Protein AF-A0A699ZP41-F1 (afdb_monomer_lite)

Organism: Haematococcus lacustris (NCBI:txid44745)

Secondary structure (DSSP, 8-state):
---S--HHHHHHHHHHTT-EEEEEETTSSS-EEEEE-HHHHHHHHHHHHHHHHHHS-----------TT--HHHHHHHHHHHHHHHT-

InterPro domains:
  IPR001288 Translation initiation factor 3 [PTHR10938] (1-88)
  IPR001288 Translation initiation factor 3 [TIGR00168] (2-88)
  IPR019814 Translation initiation factor 3, N-terminal [PF05198] (1-51)
  IPR036787 Translation initiation factor 3 (IF-3), N-terminal domain superfamily [G3DSA:3.10.20.80] (1-51)
  IPR036787 Translation initiation factor 3 (IF-3), N-terminal domain superfamily [SSF54364] (2-52)
  IPR036788 Translation initiation factor 3 (IF-3), C-terminal domain superfamily [G3DSA:3.30.110.10] (52-88)
  IPR036788 Translation initiation factor 3 (IF-3), C-terminal domain superfamily [SSF55200] (58-88)

Radius of gyration: 26.68 Å; chains: 1; bounding box: 55×21×68 Å

Foldseek 3Di:
DDDDDDPVVVVVVLVVVVWDWDFDAPPDPRTDTDTHHPVVVVVVVVVVVVVVVVPPPPPDDDDQDDDPPDDPVNVVVSVVVVVVVVVD

Structure (mmCIF, N/CA/C/O backbone):
data_AF-A0A699ZP41-F1
#
_entry.id   AF-A0A699ZP41-F1
#
loop_
_atom_site.group_PDB
_atom_site.id
_atom_site.type_symbol
_atom_site.label_atom_id
_atom_site.label_alt_id
_atom_site.label_comp_id
_atom_site.label_asym_id
_atom_site.label_entity_id
_atom_site.label_seq_id
_atom_site.pdbx_PDB_ins_code
_atom_site.Cartn_x
_atom_site.Cartn_y
_atom_site.Cartn_z
_atom_site.occupancy
_atom_site.B_iso_or_equiv
_atom_site.auth_seq_id
_atom_site.auth_comp_id
_atom_site.auth_asym_id
_atom_site.auth_atom_id
_atom_site.pdbx_PDB_model_num
ATOM 1 N N . MET A 1 1 ? -12.449 -15.955 14.879 1.00 57.09 1 MET A N 1
ATOM 2 C CA . MET A 1 1 ? -12.902 -15.145 13.730 1.00 57.09 1 MET A CA 1
ATOM 3 C C . MET A 1 1 ? -14.275 -14.620 14.100 1.00 57.09 1 MET A C 1
ATOM 5 O O . MET A 1 1 ? -15.127 -15.429 14.440 1.00 57.09 1 MET A O 1
ATOM 9 N N . LEU A 1 2 ? -14.445 -13.303 14.189 1.00 69.44 2 LEU A N 1
ATOM 10 C CA . LEU A 1 2 ? -15.764 -12.717 14.422 1.00 69.44 2 LEU A CA 1
ATOM 11 C C . LEU A 1 2 ? -16.503 -12.732 13.074 1.00 69.44 2 LEU A C 1
ATOM 13 O O . LEU A 1 2 ? -15.894 -12.401 12.057 1.00 69.44 2 LEU A O 1
ATOM 17 N N . GLY A 1 3 ? -17.740 -13.227 13.052 1.00 83.06 3 GLY A N 1
ATOM 18 C CA . GLY A 1 3 ? -18.549 -13.317 11.834 1.00 83.06 3 GLY A CA 1
ATOM 19 C C . GLY A 1 3 ? -19.132 -11.965 11.418 1.00 83.06 3 GLY A C 1
ATOM 20 O O . GLY A 1 3 ? -18.720 -10.912 11.903 1.00 83.06 3 GLY A O 1
ATOM 21 N N . THR A 1 4 ? -20.122 -12.002 10.531 1.00 84.56 4 THR A N 1
ATOM 22 C CA . THR A 1 4 ? -20.897 -10.824 10.134 1.00 84.56 4 THR A CA 1
ATOM 23 C C . THR A 1 4 ? -21.660 -10.264 11.333 1.00 84.56 4 THR A C 1
ATOM 25 O O . THR A 1 4 ? -22.344 -11.010 12.031 1.00 84.56 4 THR A O 1
ATOM 28 N N . MET A 1 5 ? -21.551 -8.961 11.578 1.00 87.62 5 MET A N 1
ATOM 29 C CA . MET A 1 5 ? -22.223 -8.277 12.687 1.00 87.62 5 MET A CA 1
ATOM 30 C C . MET A 1 5 ? -22.671 -6.878 12.271 1.00 87.62 5 MET A C 1
ATOM 32 O O . MET A 1 5 ? -22.249 -6.376 11.226 1.00 87.62 5 MET A O 1
ATOM 36 N N . SER A 1 6 ? -23.524 -6.247 13.080 1.00 89.56 6 SER A N 1
ATOM 37 C CA . SER A 1 6 ? -23.924 -4.860 12.839 1.00 89.56 6 SER A CA 1
ATOM 38 C C . SER A 1 6 ? -22.792 -3.883 13.178 1.00 89.56 6 SER A C 1
ATOM 40 O O . SER A 1 6 ? -21.897 -4.179 13.975 1.00 89.56 6 SER A O 1
ATOM 42 N N . LEU A 1 7 ? -22.849 -2.684 12.592 1.00 87.88 7 LEU A N 1
ATOM 43 C CA . LEU A 1 7 ? -21.897 -1.606 12.876 1.00 87.88 7 LEU A CA 1
ATOM 44 C C . LEU A 1 7 ? -21.887 -1.226 14.364 1.00 87.88 7 LEU A C 1
ATOM 46 O O . LEU A 1 7 ? -20.830 -0.973 14.937 1.00 87.88 7 LEU A O 1
ATOM 50 N N . GLU A 1 8 ? -23.057 -1.212 14.998 1.00 91.12 8 GLU A N 1
ATOM 51 C CA . GLU A 1 8 ? -23.217 -0.885 16.418 1.00 91.12 8 GLU A CA 1
ATOM 52 C C . GLU A 1 8 ? -22.470 -1.882 17.303 1.00 91.12 8 GLU A C 1
ATOM 54 O O . GLU A 1 8 ? -21.692 -1.480 18.164 1.00 91.12 8 GLU A O 1
ATOM 59 N N . GLN A 1 9 ? -22.631 -3.182 17.038 1.00 89.81 9 GLN A N 1
ATOM 60 C CA . GLN A 1 9 ? -21.922 -4.235 17.766 1.00 89.81 9 GLN A CA 1
ATOM 61 C C . GLN A 1 9 ? -20.407 -4.108 17.594 1.00 89.81 9 GLN A C 1
ATOM 63 O O . GLN A 1 9 ? -19.668 -4.192 18.574 1.00 89.81 9 GLN A O 1
ATOM 68 N N . ALA A 1 10 ? -19.943 -3.846 16.369 1.00 89.50 10 ALA A N 1
ATOM 69 C CA . ALA A 1 10 ? -18.527 -3.617 16.103 1.00 89.50 10 ALA A CA 1
ATOM 70 C C . ALA A 1 10 ? -17.991 -2.389 16.861 1.00 89.50 10 ALA A C 1
ATOM 72 O O . ALA A 1 10 ? -16.883 -2.432 17.390 1.00 89.50 10 ALA A O 1
ATOM 73 N N . THR A 1 11 ? -18.788 -1.322 16.954 1.00 90.12 11 THR A N 1
ATOM 74 C CA . THR A 1 11 ? -18.422 -0.072 17.636 1.00 90.12 11 THR A CA 1
ATOM 75 C C . THR A 1 11 ? -18.346 -0.261 19.147 1.00 90.12 11 THR A C 1
ATOM 77 O O . THR A 1 11 ? -17.384 0.184 19.766 1.00 90.12 11 THR A O 1
ATOM 80 N N . ILE A 1 12 ? -19.303 -0.982 19.734 1.00 93.38 12 ILE A N 1
ATOM 81 C CA . ILE A 1 12 ? -19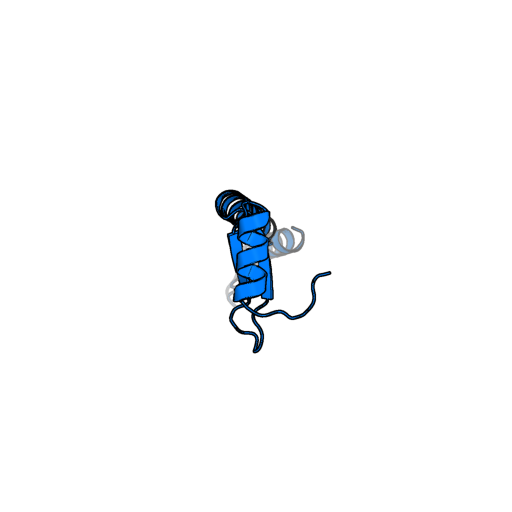.291 -1.333 21.159 1.00 93.38 12 ILE A CA 1
ATOM 82 C C . ILE A 1 12 ? -18.037 -2.152 21.484 1.00 93.38 12 ILE A C 1
ATOM 84 O O . ILE A 1 12 ? -17.286 -1.792 22.386 1.00 93.38 12 ILE A O 1
ATOM 88 N N . MET A 1 13 ? -17.737 -3.189 20.694 1.00 90.50 13 MET A N 1
ATOM 89 C CA . MET A 1 13 ? -16.522 -3.991 20.893 1.00 90.50 13 MET A CA 1
ATOM 90 C C . MET A 1 13 ? -15.238 -3.167 20.748 1.00 90.50 13 MET A C 1
ATOM 92 O O . MET A 1 13 ? -14.246 -3.447 21.421 1.00 90.50 13 MET A O 1
ATOM 96 N N . ALA A 1 14 ? -15.229 -2.178 19.854 1.00 91.38 14 ALA A N 1
ATOM 97 C CA . ALA A 1 14 ? -14.093 -1.284 19.672 1.00 91.38 14 ALA A CA 1
ATOM 98 C C . ALA A 1 14 ? -13.880 -0.405 20.911 1.00 91.38 14 ALA A C 1
ATOM 100 O O . ALA A 1 14 ? -12.762 -0.336 21.421 1.00 91.38 14 ALA A O 1
ATOM 101 N N . GLN A 1 15 ? -14.963 0.178 21.436 1.00 91.56 15 GLN A N 1
ATOM 102 C CA . GLN A 1 15 ? -14.965 1.001 22.647 1.00 91.56 15 GLN A CA 1
ATOM 103 C C . GLN A 1 15 ? -14.532 0.207 23.883 1.00 91.56 15 GLN A C 1
ATOM 105 O O . GLN A 1 15 ? -13.661 0.663 24.618 1.00 91.56 15 GLN A O 1
ATOM 110 N N . GLU A 1 16 ? -15.063 -1.004 24.075 1.00 92.44 16 GLU A N 1
ATOM 111 C CA . GLU A 1 16 ? -14.675 -1.902 25.174 1.00 92.44 16 GLU A CA 1
ATOM 112 C C . GLU A 1 16 ? -13.179 -2.237 25.162 1.00 92.44 16 GLU A C 1
ATOM 114 O O . GLU A 1 16 ? -12.569 -2.451 26.209 1.00 92.44 16 GLU A O 1
ATOM 119 N N . ARG A 1 17 ? -12.578 -2.291 23.970 1.00 90.25 17 ARG A N 1
ATOM 120 C CA . ARG A 1 17 ? -11.165 -2.630 23.773 1.00 90.25 17 ARG A CA 1
ATOM 121 C C . ARG A 1 17 ? -10.255 -1.409 23.657 1.00 90.25 17 ARG A C 1
ATOM 123 O O . ARG A 1 17 ? -9.047 -1.594 23.544 1.00 90.25 17 ARG A O 1
ATOM 130 N N . GLY A 1 18 ? -10.805 -0.193 23.657 1.00 89.69 18 GLY A N 1
ATOM 131 C CA . GLY A 1 18 ? -10.047 1.039 23.419 1.00 89.69 18 GLY A CA 1
ATOM 132 C C . GLY A 1 18 ? -9.374 1.078 22.041 1.00 89.69 18 GLY A C 1
ATOM 133 O O . GLY A 1 18 ? -8.254 1.560 21.914 1.00 89.69 18 GLY A O 1
ATOM 134 N N . THR A 1 19 ? -10.023 0.514 21.022 1.00 92.44 19 THR A N 1
ATOM 135 C CA . THR A 1 19 ? -9.525 0.441 19.635 1.00 92.44 19 THR A CA 1
ATOM 136 C C . THR A 1 19 ? -10.494 1.115 18.671 1.00 92.44 19 THR A C 1
ATOM 138 O O . THR A 1 19 ? -11.639 1.374 19.035 1.00 92.44 19 THR A O 1
ATOM 141 N N . ASP A 1 20 ? -10.064 1.350 17.431 1.00 90.00 20 ASP A N 1
ATOM 142 C CA . ASP A 1 20 ? -10.912 1.924 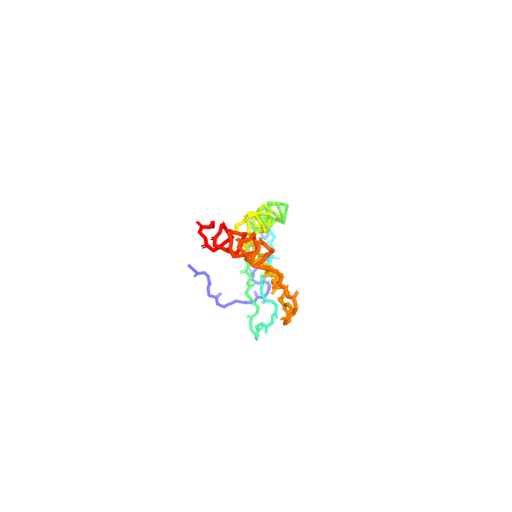16.388 1.00 90.00 20 ASP A CA 1
ATOM 143 C C . ASP A 1 20 ? -11.487 0.850 15.460 1.00 90.00 20 ASP A C 1
ATOM 145 O O . ASP A 1 20 ? -10.920 -0.228 15.256 1.00 90.00 20 ASP A O 1
ATOM 149 N N . VAL A 1 21 ? -12.630 1.169 14.858 1.00 91.81 21 VAL A N 1
ATOM 150 C CA . VAL A 1 21 ? -13.253 0.370 13.801 1.00 91.81 21 VAL A CA 1
ATOM 151 C C . VAL A 1 21 ? -12.688 0.828 12.455 1.00 91.81 21 VAL A C 1
ATOM 153 O O . VAL A 1 21 ? -13.048 1.894 11.961 1.00 91.81 21 VAL A O 1
ATOM 156 N N . ILE A 1 22 ? -11.810 0.032 11.842 1.00 90.88 22 ILE A N 1
ATOM 157 C CA . ILE A 1 22 ? -11.173 0.370 10.562 1.00 90.88 22 ILE A CA 1
ATOM 158 C C . ILE A 1 22 ? -11.802 -0.442 9.429 1.00 90.88 22 ILE A C 1
ATOM 160 O O . ILE A 1 22 ? -11.758 -1.674 9.429 1.00 90.88 22 ILE A O 1
ATOM 164 N N . VAL A 1 23 ? -12.351 0.250 8.429 1.00 90.06 23 VAL A N 1
ATOM 165 C CA . VAL A 1 23 ? -12.875 -0.361 7.200 1.00 90.06 23 VAL A CA 1
ATOM 166 C C . VAL A 1 23 ? -11.720 -0.603 6.227 1.00 90.06 23 VAL A C 1
ATOM 168 O O . VAL A 1 23 ? -11.028 0.332 5.836 1.00 90.06 23 VAL A O 1
ATOM 171 N N . LEU A 1 24 ? -11.500 -1.861 5.843 1.00 87.25 24 LEU A N 1
ATOM 172 C CA . LEU A 1 24 ? -10.410 -2.262 4.945 1.00 87.25 24 LEU A CA 1
ATOM 173 C C . LEU A 1 24 ? -10.843 -2.319 3.482 1.00 87.25 24 LEU A C 1
ATOM 175 O O . LEU A 1 24 ? -10.063 -1.965 2.603 1.00 87.25 24 LEU A O 1
ATOM 179 N N . ASN A 1 25 ? -12.056 -2.809 3.220 1.00 86.00 25 ASN A N 1
ATOM 180 C CA . ASN A 1 25 ? -12.576 -2.933 1.865 1.00 86.00 25 ASN A CA 1
ATOM 181 C C . ASN A 1 25 ? -14.026 -2.431 1.817 1.00 86.0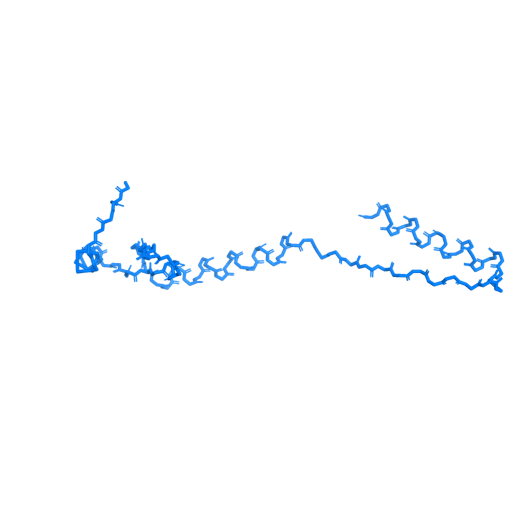0 25 ASN A C 1
ATOM 183 O O . ASN A 1 25 ? -14.924 -3.161 2.255 1.00 86.00 25 ASN A O 1
ATOM 187 N N . PRO A 1 26 ? -14.244 -1.188 1.354 1.00 86.50 26 PRO A N 1
ATOM 188 C CA . PRO A 1 26 ? -15.571 -0.591 1.282 1.00 86.50 26 PRO A CA 1
ATOM 189 C C . PRO A 1 26 ? -16.392 -1.094 0.086 1.00 86.50 26 PRO A C 1
ATOM 191 O O . PRO A 1 26 ? -17.607 -0.944 0.101 1.00 86.50 26 PRO A O 1
ATOM 194 N N . ASP A 1 27 ? -15.762 -1.710 -0.919 1.00 89.38 27 ASP A N 1
ATOM 195 C CA . ASP A 1 27 ? -16.417 -2.061 -2.190 1.00 89.38 27 ASP A CA 1
ATOM 196 C C . ASP A 1 27 ? -17.276 -3.335 -2.107 1.00 89.38 27 ASP A C 1
ATOM 198 O O . ASP A 1 27 ? -17.989 -3.697 -3.043 1.00 89.38 27 ASP A O 1
ATOM 202 N N . LEU A 1 28 ? -17.203 -4.052 -0.985 1.00 87.19 28 LEU A N 1
ATOM 203 C CA . LEU A 1 28 ? -17.967 -5.272 -0.755 1.00 87.19 28 LEU A CA 1
ATOM 204 C C . LEU A 1 28 ? -19.381 -4.942 -0.264 1.00 87.19 28 LEU A C 1
ATOM 206 O O . LEU A 1 28 ? -19.573 -4.038 0.545 1.00 87.19 28 LEU A O 1
ATOM 210 N N . SER A 1 29 ? -20.369 -5.755 -0.664 1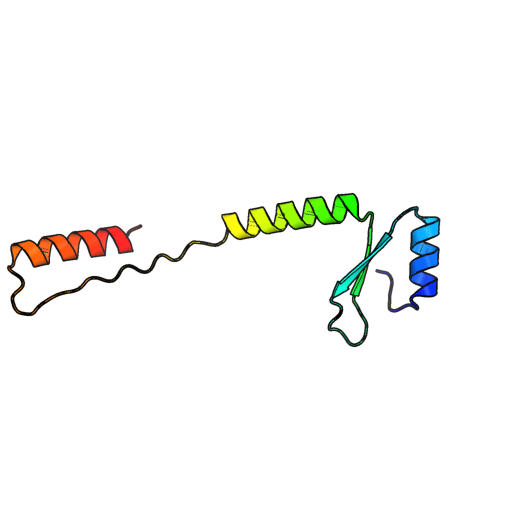.00 84.06 29 SER A N 1
ATOM 211 C CA . SER A 1 29 ? -21.761 -5.647 -0.183 1.00 84.06 29 SER A CA 1
ATOM 212 C C . SER A 1 29 ? -21.871 -5.687 1.343 1.00 84.06 29 SER A C 1
ATOM 214 O O . SER A 1 29 ? -22.798 -5.141 1.934 1.00 84.06 29 SER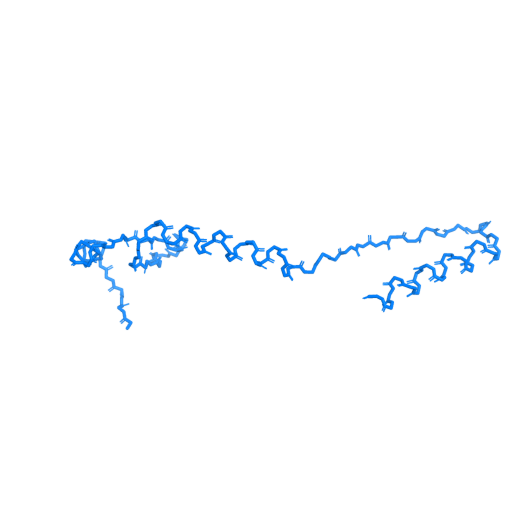 A O 1
ATOM 216 N N . THR A 1 30 ? -20.914 -6.349 1.988 1.00 85.62 30 THR A N 1
ATOM 217 C CA . THR A 1 30 ? -20.654 -6.225 3.415 1.00 85.62 30 THR A CA 1
ATOM 218 C C . THR A 1 30 ? -19.197 -5.809 3.578 1.00 85.62 30 THR A C 1
ATOM 220 O O . THR A 1 30 ? -18.313 -6.597 3.228 1.00 85.62 30 THR A O 1
ATOM 223 N N . PRO A 1 31 ? -18.921 -4.597 4.088 1.00 87.31 31 PRO A N 1
ATOM 224 C CA . PRO A 1 31 ? -17.557 -4.112 4.202 1.00 87.31 31 PRO A CA 1
ATOM 225 C C . PRO A 1 31 ? -16.758 -4.971 5.182 1.00 87.31 31 PRO A C 1
ATOM 227 O O . PRO A 1 31 ? -17.253 -5.378 6.236 1.00 87.31 31 PRO A O 1
ATOM 230 N N . LEU A 1 32 ? -15.494 -5.227 4.846 1.00 88.81 32 LEU A N 1
ATOM 231 C CA . LEU A 1 32 ? -14.574 -5.905 5.756 1.00 88.81 32 LEU A CA 1
ATOM 232 C C . LEU A 1 32 ? -14.003 -4.901 6.747 1.00 88.81 32 LEU A C 1
ATOM 234 O O . LEU A 1 32 ? -13.394 -3.902 6.360 1.00 88.81 32 LEU A O 1
ATOM 238 N N . VAL A 1 33 ? -14.172 -5.207 8.027 1.00 90.06 33 VAL A N 1
ATOM 239 C CA . VAL A 1 33 ? -13.828 -4.320 9.135 1.00 90.06 33 VAL A CA 1
ATOM 240 C C . VAL A 1 33 ? -12.848 -5.015 10.075 1.00 90.06 33 VAL A C 1
ATOM 242 O O . VAL A 1 33 ? -12.970 -6.210 10.350 1.00 90.06 33 VAL A O 1
ATOM 245 N N . ARG A 1 34 ? -11.863 -4.271 10.578 1.00 89.62 34 ARG A N 1
ATOM 246 C CA . ARG A 1 34 ? -10.885 -4.733 11.567 1.00 89.62 34 ARG A CA 1
ATOM 247 C C . ARG A 1 34 ? -10.859 -3.770 12.751 1.00 89.62 34 ARG A C 1
ATOM 249 O O . ARG A 1 34 ? -10.821 -2.563 12.556 1.00 89.62 34 ARG A O 1
ATOM 256 N N . LEU A 1 35 ? -10.834 -4.321 13.963 1.00 90.50 35 LEU A N 1
ATOM 257 C CA . LEU A 1 35 ? -10.628 -3.548 15.188 1.00 90.50 35 LEU A CA 1
ATOM 258 C C . LEU A 1 35 ? -9.132 -3.327 15.408 1.00 90.50 35 LEU A C 1
ATOM 260 O O . LEU A 1 35 ? -8.389 -4.302 15.552 1.00 90.50 35 LEU A O 1
ATOM 264 N N . TRP A 1 36 ? -8.687 -2.074 15.377 1.00 90.25 36 TRP A N 1
ATOM 265 C CA . TRP A 1 36 ? -7.280 -1.700 15.514 1.00 90.25 36 TRP A CA 1
ATOM 266 C C . TRP A 1 36 ? -7.147 -0.199 15.785 1.00 90.25 36 TRP A C 1
ATOM 268 O O . TRP A 1 36 ? -7.966 0.583 15.335 1.00 90.25 36 TRP A O 1
ATOM 278 N N . GLU A 1 37 ? -6.101 0.216 16.488 1.00 91.94 37 GLU A N 1
ATOM 279 C CA . GLU A 1 37 ? -5.698 1.616 16.614 1.00 91.94 37 GLU A CA 1
ATOM 280 C C . GLU A 1 37 ? -5.276 2.231 15.266 1.00 91.94 37 GLU A C 1
ATOM 282 O O . GLU A 1 37 ? -4.371 1.734 14.580 1.00 91.94 37 GLU A O 1
ATOM 287 N N . TRP A 1 38 ? -5.889 3.365 14.922 1.00 87.81 38 TRP A N 1
ATOM 288 C CA . TRP A 1 38 ? -5.656 4.074 13.663 1.00 87.81 38 TRP A CA 1
ATOM 289 C C . TRP A 1 38 ? -4.188 4.464 13.428 1.00 87.81 38 TRP A C 1
ATOM 291 O O . TRP A 1 38 ? -3.652 4.276 12.331 1.00 87.81 38 TRP A O 1
ATOM 301 N N . SER A 1 39 ? -3.508 4.967 14.461 1.00 89.44 39 SER A N 1
ATOM 302 C CA . SER A 1 39 ? -2.118 5.438 14.376 1.00 89.44 39 SER A CA 1
ATOM 303 C C . SER A 1 39 ? -1.157 4.324 13.959 1.00 89.44 39 SER A C 1
ATOM 305 O O . SER A 1 39 ? -0.328 4.499 13.060 1.00 89.44 39 SER A O 1
ATOM 307 N N . LYS A 1 40 ? -1.299 3.150 14.581 1.00 89.94 40 LYS A N 1
ATOM 308 C CA . LYS A 1 40 ? -0.474 1.976 14.288 1.00 89.94 40 LYS A CA 1
ATOM 309 C C . LYS A 1 40 ? -0.783 1.408 12.905 1.00 89.94 40 LYS A C 1
ATOM 311 O O . LYS A 1 40 ? 0.145 1.079 12.168 1.00 89.94 40 LYS A O 1
ATOM 316 N N . PHE A 1 41 ? -2.064 1.355 12.535 1.00 90.62 41 PHE A N 1
ATOM 317 C CA . PHE A 1 41 ? -2.486 0.924 11.204 1.00 90.62 41 PHE A CA 1
ATOM 318 C C . PHE A 1 41 ? -1.866 1.791 10.103 1.00 90.62 41 PHE A C 1
ATOM 320 O O . PHE A 1 41 ? -1.288 1.254 9.160 1.00 90.62 41 PHE A O 1
ATOM 327 N N . LYS A 1 42 ? -1.921 3.122 10.237 1.00 90.00 42 LYS A N 1
ATOM 328 C CA . LYS A 1 42 ? -1.341 4.044 9.252 1.00 90.00 42 LYS A CA 1
ATOM 329 C C . LYS A 1 42 ? 0.166 3.829 9.090 1.00 90.00 42 LYS A C 1
ATOM 331 O O . LYS A 1 42 ? 0.656 3.761 7.965 1.00 90.00 42 LYS A O 1
ATOM 336 N N . TYR A 1 43 ? 0.887 3.671 10.201 1.00 91.75 43 TYR A N 1
ATOM 337 C CA . TYR A 1 43 ? 2.327 3.412 10.172 1.00 91.75 43 TYR A CA 1
ATOM 338 C C . TYR A 1 43 ? 2.670 2.091 9.467 1.00 91.75 43 TYR A C 1
ATOM 340 O O . TYR A 1 43 ? 3.560 2.054 8.616 1.00 91.75 43 TYR A O 1
ATOM 348 N N . GLU A 1 44 ? 1.964 1.006 9.793 1.00 90.06 44 GLU A N 1
ATOM 349 C CA . GLU A 1 44 ? 2.186 -0.292 9.148 1.00 90.06 44 GLU A CA 1
ATOM 350 C C . GLU A 1 44 ? 1.798 -0.266 7.666 1.00 90.06 44 GLU A C 1
ATOM 352 O O . GLU A 1 44 ? 2.559 -0.761 6.838 1.00 90.06 44 GLU A O 1
ATOM 357 N N . ALA A 1 45 ? 0.693 0.389 7.304 1.00 89.50 45 ALA A N 1
ATOM 358 C CA . ALA A 1 45 ? 0.273 0.550 5.915 1.00 89.50 45 ALA A CA 1
ATOM 359 C C . ALA A 1 45 ? 1.310 1.323 5.081 1.00 89.50 45 ALA A C 1
ATOM 361 O O . ALA A 1 45 ? 1.647 0.908 3.971 1.00 89.50 45 ALA A O 1
ATOM 362 N N . GLU A 1 46 ? 1.868 2.414 5.616 1.00 90.06 46 GLU A N 1
ATOM 363 C CA . GLU A 1 46 ? 2.943 3.164 4.957 1.00 90.06 46 GLU A CA 1
ATOM 364 C C . GLU A 1 46 ? 4.230 2.339 4.836 1.00 90.06 46 GLU A C 1
ATOM 366 O O . GLU A 1 46 ? 4.902 2.371 3.800 1.00 90.06 46 GLU A O 1
ATOM 371 N N . LYS A 1 47 ? 4.584 1.580 5.879 1.00 91.12 47 LYS A N 1
ATOM 372 C CA . LYS A 1 47 ? 5.751 0.693 5.868 1.00 91.12 47 LYS A CA 1
ATOM 373 C C . LYS A 1 47 ? 5.597 -0.407 4.818 1.00 91.12 47 LYS A C 1
ATOM 375 O O . LYS A 1 47 ? 6.524 -0.628 4.040 1.00 91.12 47 LYS A O 1
ATOM 380 N N . ASP A 1 48 ? 4.435 -1.045 4.750 1.00 89.06 48 ASP A N 1
ATOM 381 C CA . ASP A 1 48 ? 4.119 -2.077 3.765 1.00 89.06 48 ASP A CA 1
ATOM 382 C C . ASP A 1 48 ? 4.088 -1.511 2.344 1.00 89.06 48 ASP A C 1
ATOM 384 O O . ASP A 1 48 ? 4.617 -2.136 1.424 1.00 89.06 48 ASP A O 1
ATOM 388 N N . ALA A 1 49 ? 3.532 -0.311 2.146 1.00 87.88 49 ALA A N 1
ATOM 389 C CA . ALA A 1 49 ? 3.550 0.376 0.857 1.00 87.88 49 ALA A CA 1
ATOM 390 C C . ALA A 1 49 ? 4.986 0.660 0.389 1.00 87.88 49 ALA A C 1
ATOM 392 O O . ALA A 1 49 ? 5.327 0.363 -0.757 1.00 87.88 49 ALA A O 1
ATOM 393 N N . LYS A 1 50 ? 5.858 1.148 1.283 1.00 86.88 50 LYS A N 1
ATOM 394 C CA . LYS A 1 50 ? 7.288 1.347 0.987 1.00 86.88 50 LYS A CA 1
ATOM 395 C C . LYS A 1 50 ? 7.990 0.033 0.659 1.00 86.88 50 LYS A C 1
ATOM 397 O O . LYS A 1 50 ? 8.745 -0.017 -0.305 1.00 86.88 50 LYS A O 1
ATOM 402 N N . GLN A 1 51 ? 7.716 -1.034 1.410 1.00 85.44 51 GLN A N 1
ATOM 403 C CA . GLN A 1 51 ? 8.292 -2.351 1.132 1.00 85.44 51 GLN A CA 1
ATOM 404 C C . GLN A 1 51 ? 7.821 -2.922 -0.208 1.00 85.44 51 GLN A C 1
ATOM 406 O O . GLN A 1 51 ? 8.615 -3.534 -0.920 1.00 85.44 51 GLN A O 1
ATOM 411 N N . LYS A 1 52 ? 6.548 -2.729 -0.573 1.00 82.00 52 LYS A N 1
ATOM 412 C CA . LYS A 1 52 ? 6.012 -3.136 -1.878 1.00 82.00 52 LYS A CA 1
ATOM 413 C C . LYS A 1 52 ? 6.650 -2.340 -3.010 1.00 82.00 52 LYS A C 1
ATOM 415 O O . LYS A 1 52 ? 7.085 -2.951 -3.976 1.00 82.00 52 LYS A O 1
ATOM 420 N N . ALA A 1 53 ? 6.784 -1.023 -2.856 1.00 78.75 53 ALA A N 1
ATOM 421 C CA . ALA A 1 53 ? 7.456 -0.168 -3.832 1.00 78.75 53 ALA A CA 1
ATOM 422 C C . ALA A 1 53 ? 8.951 -0.500 -3.984 1.00 78.75 53 ALA A C 1
ATOM 424 O O . ALA A 1 53 ? 9.491 -0.438 -5.082 1.00 78.75 53 ALA A O 1
ATOM 425 N N . SER A 1 54 ? 9.635 -0.898 -2.906 1.00 75.19 54 SER A N 1
ATOM 426 C CA . SER A 1 54 ? 11.035 -1.331 -2.997 1.00 75.19 54 SER A CA 1
ATOM 427 C C . SER A 1 54 ? 11.196 -2.740 -3.574 1.00 75.19 54 SER A C 1
ATOM 429 O O . SER A 1 54 ? 12.242 -3.055 -4.129 1.00 75.19 54 SER A O 1
ATOM 431 N N . LYS A 1 55 ? 10.191 -3.612 -3.400 1.00 73.88 55 LYS A N 1
ATOM 432 C CA . LYS A 1 55 ? 10.201 -4.995 -3.907 1.00 73.88 55 LYS A CA 1
ATOM 433 C C . LYS A 1 55 ? 9.677 -5.116 -5.331 1.00 73.88 55 LYS A C 1
ATOM 435 O O . LYS A 1 55 ? 9.955 -6.124 -5.972 1.00 73.88 55 LYS A O 1
ATOM 440 N N . SER A 1 56 ? 8.902 -4.149 -5.818 1.00 66.19 56 SER A N 1
ATOM 441 C CA . SER A 1 56 ? 8.491 -4.134 -7.214 1.00 66.19 56 SER A CA 1
ATOM 442 C C . SER A 1 56 ? 9.734 -4.001 -8.082 1.00 66.19 56 SER A C 1
ATOM 444 O O . SER A 1 56 ? 10.396 -2.964 -8.078 1.00 66.19 56 SER A O 1
ATOM 446 N N . THR A 1 57 ? 10.058 -5.069 -8.806 1.00 67.75 57 THR A N 1
ATOM 447 C CA . THR A 1 57 ? 11.103 -5.069 -9.822 1.00 67.75 57 THR A CA 1
ATOM 448 C C . THR A 1 57 ? 10.762 -3.996 -10.847 1.00 67.75 57 THR A C 1
ATOM 450 O O . THR A 1 57 ? 9.749 -4.093 -11.540 1.00 67.75 57 THR A O 1
ATOM 453 N N . VAL A 1 58 ? 11.584 -2.951 -10.925 1.00 66.81 58 VAL A N 1
ATOM 454 C CA . VAL A 1 58 ? 11.482 -1.955 -11.991 1.00 66.81 58 VAL A CA 1
ATOM 455 C C . VAL A 1 58 ? 11.874 -2.661 -13.284 1.00 66.81 58 VAL A C 1
ATOM 457 O O . VAL A 1 58 ? 13.050 -2.924 -13.525 1.00 66.81 58 VAL A O 1
ATOM 460 N N . VAL A 1 59 ? 10.881 -3.028 -14.091 1.00 70.12 59 VAL A N 1
ATOM 461 C CA . VAL A 1 59 ? 11.106 -3.582 -15.427 1.00 70.12 59 VAL A CA 1
ATOM 462 C C . VAL A 1 59 ? 11.463 -2.411 -16.342 1.00 70.12 59 VAL A C 1
ATOM 464 O O . VAL A 1 59 ? 10.596 -1.777 -16.938 1.00 70.12 59 VAL A O 1
ATOM 467 N N . GLU A 1 60 ? 12.748 -2.063 -16.404 1.00 70.69 60 GLU A N 1
ATOM 468 C CA . GLU A 1 60 ? 13.241 -1.125 -17.413 1.00 70.69 60 GLU A CA 1
ATOM 469 C C . GLU A 1 60 ? 13.150 -1.799 -18.784 1.00 70.69 60 GLU A C 1
ATOM 471 O O . GLU A 1 60 ? 13.680 -2.886 -18.975 1.00 70.69 60 GLU A O 1
ATOM 476 N N . THR A 1 61 ? 12.490 -1.168 -19.754 1.00 76.75 61 THR A N 1
ATOM 477 C CA . THR A 1 61 ? 12.503 -1.636 -21.148 1.00 76.75 61 THR A CA 1
ATOM 478 C C . THR A 1 61 ? 13.490 -0.775 -21.925 1.00 76.75 61 THR A C 1
ATOM 480 O O . THR A 1 61 ? 13.320 0.441 -21.998 1.00 76.75 61 THR A O 1
ATOM 483 N N . LYS A 1 62 ? 14.544 -1.383 -22.484 1.00 79.75 62 LYS A N 1
ATOM 484 C CA . LYS A 1 62 ? 15.508 -0.690 -23.350 1.00 79.75 62 LYS A CA 1
ATOM 485 C C . LYS A 1 62 ? 15.280 -1.067 -24.804 1.00 79.75 62 LYS A C 1
ATOM 487 O O . LYS A 1 62 ? 15.351 -2.238 -25.161 1.00 79.75 62 LYS A O 1
ATOM 492 N N . GLU A 1 63 ? 15.067 -0.066 -25.646 1.00 79.25 63 GLU A N 1
ATOM 493 C CA . GLU A 1 63 ? 14.946 -0.251 -27.089 1.00 79.25 63 GLU A CA 1
ATOM 494 C C . GLU A 1 63 ? 16.308 -0.080 -27.773 1.00 79.25 63 GLU A C 1
ATOM 496 O O . GLU A 1 63 ? 17.058 0.855 -27.482 1.00 79.25 63 GLU A O 1
ATOM 501 N N . VAL A 1 64 ? 16.635 -0.979 -28.705 1.00 81.31 64 VAL A N 1
ATOM 502 C CA . VAL A 1 64 ? 17.858 -0.901 -29.517 1.00 81.31 64 VAL A CA 1
ATOM 503 C C . VAL A 1 64 ? 17.470 -0.616 -30.963 1.00 81.31 64 VAL A C 1
ATOM 505 O O . VAL A 1 64 ? 16.968 -1.487 -31.667 1.00 81.31 64 VAL A O 1
ATOM 508 N N . GLN A 1 65 ? 17.716 0.613 -31.425 1.00 78.38 65 GLN A N 1
ATOM 509 C CA . GLN A 1 65 ? 17.428 1.008 -32.804 1.00 78.38 65 GLN A CA 1
ATOM 510 C C . GLN A 1 65 ? 18.587 0.637 -33.747 1.00 78.38 65 GLN A C 1
ATOM 512 O O . GLN A 1 65 ? 19.718 1.123 -33.613 1.00 78.38 65 GLN A O 1
ATOM 517 N N . LEU A 1 66 ? 18.289 -0.192 -34.749 1.00 82.81 66 LEU A N 1
ATOM 518 C CA . LEU A 1 66 ? 19.209 -0.585 -35.819 1.00 82.81 66 LEU A CA 1
ATOM 519 C C . LEU A 1 66 ? 18.767 0.043 -37.145 1.00 82.81 66 LEU A C 1
ATOM 521 O O . LEU A 1 66 ? 17.575 0.107 -37.438 1.00 82.81 66 LEU A O 1
ATOM 525 N N . ARG A 1 67 ? 19.722 0.533 -37.943 1.00 82.81 67 ARG A N 1
ATOM 526 C CA . ARG A 1 67 ? 19.456 1.112 -39.268 1.00 82.81 67 ARG A CA 1
ATOM 527 C C . ARG A 1 67 ? 20.092 0.233 -40.354 1.00 82.81 67 ARG A C 1
ATOM 529 O O . ARG A 1 67 ? 21.138 -0.354 -40.107 1.00 82.81 67 ARG A O 1
ATOM 536 N N . PRO A 1 68 ? 19.546 0.193 -41.583 1.00 77.06 68 PRO A N 1
ATOM 537 C CA . PRO A 1 68 ? 20.117 -0.617 -42.667 1.00 77.06 68 PRO A CA 1
ATOM 538 C C . PRO A 1 68 ? 21.534 -0.201 -43.100 1.00 77.06 68 PRO A C 1
ATOM 540 O O . PRO A 1 68 ? 22.242 -0.992 -43.706 1.00 77.06 68 PRO A O 1
ATOM 543 N N . LYS A 1 69 ? 21.952 1.038 -42.797 1.00 77.25 69 LYS A N 1
ATOM 544 C CA . LYS A 1 69 ? 23.304 1.572 -43.063 1.00 77.25 69 LYS A CA 1
ATOM 545 C C . LYS A 1 69 ? 24.248 1.469 -41.856 1.00 77.25 69 LYS A C 1
ATOM 547 O O . LYS A 1 69 ? 25.215 2.215 -41.772 1.00 77.25 69 LYS A O 1
ATOM 552 N N . THR A 1 70 ? 23.926 0.636 -40.873 1.00 76.75 70 THR A N 1
ATOM 553 C CA . THR A 1 70 ? 24.773 0.459 -39.693 1.00 76.75 70 THR A CA 1
ATOM 554 C C . THR A 1 70 ? 26.059 -0.275 -40.082 1.00 76.75 70 THR A C 1
ATOM 556 O O . THR A 1 70 ? 26.002 -1.399 -40.575 1.00 76.75 70 THR A O 1
ATOM 559 N N . ASP A 1 71 ? 27.209 0.359 -39.843 1.00 82.06 71 ASP A N 1
ATOM 560 C CA . ASP A 1 71 ? 28.523 -0.261 -40.028 1.00 82.06 71 ASP A CA 1
ATOM 561 C C . ASP A 1 71 ? 28.723 -1.450 -39.079 1.00 82.06 71 ASP A C 1
ATOM 563 O O . ASP A 1 71 ? 28.223 -1.467 -37.950 1.00 82.06 71 ASP A O 1
ATOM 567 N N . SER A 1 72 ? 29.525 -2.428 -39.506 1.00 81.81 72 SER A N 1
ATOM 568 C CA . SER A 1 72 ? 29.792 -3.674 -38.770 1.00 81.81 72 SER A CA 1
ATOM 569 C C . SER A 1 72 ? 30.253 -3.437 -37.325 1.00 81.81 72 SER A C 1
ATOM 571 O O . SER A 1 72 ? 29.918 -4.204 -36.422 1.00 81.81 72 SER A O 1
ATOM 573 N N . ASN A 1 73 ? 30.993 -2.348 -37.092 1.00 83.12 73 ASN A N 1
ATOM 574 C CA . ASN A 1 73 ? 31.498 -1.987 -35.768 1.00 83.12 73 ASN A CA 1
ATOM 575 C C . ASN A 1 73 ? 30.402 -1.402 -34.844 1.00 83.12 73 ASN A C 1
ATOM 577 O O . ASN A 1 73 ? 30.385 -1.677 -33.641 1.00 83.12 73 ASN A O 1
ATOM 581 N N . ASP A 1 74 ? 29.446 -0.644 -35.397 1.00 82.12 74 ASP A N 1
ATOM 582 C CA . ASP A 1 74 ? 28.292 -0.112 -34.649 1.00 82.12 74 ASP A CA 1
ATOM 583 C C . ASP A 1 74 ? 27.299 -1.239 -34.311 1.00 82.12 74 ASP A C 1
ATOM 585 O O . ASP A 1 74 ? 26.798 -1.320 -33.186 1.00 82.12 74 ASP A O 1
ATOM 589 N N . LEU A 1 75 ? 27.106 -2.194 -35.232 1.00 83.94 75 LEU A N 1
ATOM 590 C CA . LEU A 1 75 ? 26.305 -3.399 -34.988 1.00 83.94 75 LEU A CA 1
ATOM 591 C C . LEU A 1 75 ? 26.862 -4.221 -33.812 1.00 83.94 75 LEU A C 1
ATOM 593 O O . LEU A 1 75 ? 26.122 -4.576 -32.892 1.00 83.94 75 LEU A O 1
ATOM 597 N N . ALA A 1 76 ? 28.174 -4.485 -33.812 1.00 85.69 76 ALA A N 1
ATOM 598 C CA . ALA A 1 76 ? 28.834 -5.263 -32.764 1.00 85.69 76 ALA A CA 1
ATOM 599 C C . ALA A 1 76 ? 28.732 -4.594 -31.383 1.00 85.69 76 ALA A C 1
ATOM 601 O O . ALA A 1 76 ? 28.563 -5.271 -30.366 1.00 85.69 76 ALA A O 1
ATOM 602 N N . THR A 1 77 ? 28.795 -3.261 -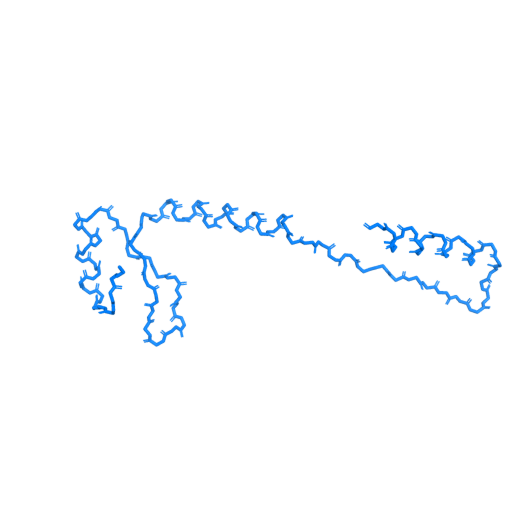31.339 1.00 85.25 77 THR A N 1
ATOM 603 C CA . THR A 1 77 ? 28.669 -2.492 -30.095 1.00 85.25 77 THR A CA 1
ATOM 604 C C . THR A 1 77 ? 27.247 -2.575 -29.537 1.00 85.25 77 THR A C 1
ATOM 606 O O . THR A 1 77 ? 27.066 -2.898 -28.361 1.00 85.25 77 THR A O 1
ATOM 609 N N . LYS A 1 78 ? 26.225 -2.387 -30.383 1.00 84.06 78 LYS A N 1
ATOM 610 C CA . LYS A 1 78 ? 24.812 -2.495 -29.981 1.00 84.06 78 LYS A CA 1
ATOM 611 C C . LYS A 1 78 ? 24.429 -3.909 -29.544 1.00 84.06 78 LYS A C 1
ATOM 613 O O . LYS A 1 78 ? 23.712 -4.061 -28.556 1.00 84.06 78 LYS A O 1
ATOM 618 N N . MET A 1 79 ? 24.956 -4.935 -30.214 1.00 85.75 79 MET A N 1
ATOM 619 C CA . MET A 1 79 ? 24.752 -6.337 -29.835 1.00 85.75 79 MET A CA 1
ATOM 620 C C . MET A 1 79 ? 25.329 -6.637 -28.445 1.00 85.75 79 MET A C 1
ATOM 622 O O . MET A 1 79 ? 24.640 -7.220 -27.612 1.00 85.75 79 MET A O 1
ATOM 626 N N . LYS A 1 80 ? 26.554 -6.180 -28.149 1.00 87.38 80 LYS A N 1
ATOM 627 C CA . LYS A 1 80 ? 27.159 -6.332 -26.813 1.00 87.38 80 LYS A CA 1
ATOM 628 C C . LYS A 1 80 ? 26.343 -5.637 -25.724 1.00 87.38 80 LYS A C 1
ATOM 630 O O . LYS A 1 80 ? 26.174 -6.194 -24.643 1.00 87.38 80 LYS A O 1
ATOM 635 N N . SER A 1 81 ? 25.820 -4.442 -25.998 1.00 85.19 81 SER A N 1
ATOM 636 C CA . SER A 1 81 ? 24.953 -3.723 -25.058 1.00 85.19 81 SER A CA 1
ATOM 637 C C . SER A 1 81 ? 23.624 -4.442 -24.814 1.00 85.19 81 SER A C 1
ATOM 639 O O . SER A 1 81 ? 23.165 -4.464 -23.675 1.00 85.19 81 SER A O 1
ATOM 641 N N . ALA A 1 82 ? 23.034 -5.046 -25.851 1.00 85.81 82 ALA A N 1
ATOM 642 C CA . ALA A 1 82 ? 21.805 -5.828 -25.738 1.00 85.81 82 ALA A CA 1
ATOM 643 C C . ALA A 1 82 ? 22.019 -7.116 -24.929 1.00 85.81 82 ALA A C 1
ATOM 645 O O . ALA A 1 82 ? 21.262 -7.382 -24.001 1.00 85.81 82 ALA A O 1
ATOM 646 N N . ILE A 1 83 ? 23.088 -7.869 -25.212 1.00 87.31 83 ILE A N 1
ATOM 647 C CA . ILE A 1 83 ? 23.440 -9.089 -24.466 1.00 87.31 83 ILE A CA 1
ATOM 648 C C . ILE A 1 83 ? 23.690 -8.760 -22.991 1.00 87.31 83 ILE A C 1
ATOM 650 O O . ILE A 1 83 ? 23.071 -9.355 -22.119 1.00 87.31 83 ILE A O 1
ATOM 654 N N . LYS A 1 84 ? 24.499 -7.730 -22.706 1.00 86.12 84 LYS A N 1
ATOM 655 C CA . LYS A 1 84 ? 24.775 -7.278 -21.332 1.00 86.12 84 LYS A CA 1
ATOM 656 C C . LYS A 1 84 ? 23.515 -6.847 -20.570 1.00 86.12 84 LYS A C 1
ATOM 658 O O . LYS A 1 84 ? 23.505 -6.875 -19.344 1.00 86.12 84 LYS A O 1
ATOM 663 N N . PHE A 1 85 ? 22.490 -6.374 -21.276 1.00 83.25 85 PHE A N 1
ATOM 664 C CA . PHE A 1 85 ? 21.212 -6.006 -20.676 1.00 83.25 85 PHE A CA 1
ATOM 665 C C . PHE A 1 85 ? 20.332 -7.230 -20.392 1.00 83.25 85 PHE A C 1
ATOM 667 O O . PHE A 1 85 ? 19.668 -7.244 -19.367 1.00 83.25 85 PHE A O 1
ATOM 674 N N . LEU A 1 86 ? 20.357 -8.247 -21.260 1.00 82.75 86 LEU A N 1
ATOM 675 C CA . LEU A 1 86 ? 19.602 -9.494 -21.087 1.00 82.75 86 LEU A CA 1
ATOM 676 C C . LEU A 1 86 ? 20.227 -10.456 -20.063 1.00 82.75 86 LEU A C 1
ATOM 678 O O . LEU A 1 86 ? 19.514 -11.258 -19.474 1.00 82.75 86 LEU A O 1
ATOM 682 N N . GLU A 1 87 ? 21.545 -10.396 -19.860 1.00 82.62 87 GLU A N 1
ATOM 683 C CA . GLU A 1 87 ? 22.258 -11.183 -18.840 1.00 82.62 87 GLU A CA 1
ATOM 684 C C . GLU A 1 87 ? 22.140 -10.603 -17.417 1.00 82.62 87 GLU A C 1
ATOM 686 O O . GLU A 1 87 ? 22.589 -11.239 -16.463 1.00 82.62 87 GLU A O 1
ATOM 691 N N . LYS A 1 88 ? 21.589 -9.392 -17.271 1.00 62.47 88 LYS A N 1
ATOM 692 C CA . LYS A 1 88 ? 21.451 -8.680 -15.995 1.00 62.47 88 LYS A CA 1
ATOM 693 C C . LYS A 1 88 ? 20.068 -8.894 -15.387 1.00 62.47 88 LYS A C 1
ATOM 695 O O . LYS A 1 88 ? 20.020 -9.042 -14.146 1.00 62.47 88 LYS A O 1
#

Sequence (88 aa):
MLGTMSLEQATIMAQERGTDVIVLNPDLSTPLVRLWEWSKFKYEAEKDAKQKASKSTVVETKEVQLRPKTDSNDLATKMKSAIKFLEK

pLDDT: mean 84.53, std 7.35, range [57.09, 93.38]